Protein AF-A0A2Y9MZQ8-F1 (afdb_monomer_lite)

Sequence (177 aa):
MAPTKDEFDCKAWAYFSDVDLEKDVHSGLIGPLLICRTNTLSAAHGRQVTVQEFALFFTIFDETKSWYFTENMERNCRAPCNIQMEDPTFREKYRFHAINGYVMDTLPGLAMAQDQKIRWYLLSMGSNENIHSIHFSGHVFTVRKKEEYKMAVHNLYPGTSHFVLFLQLTVLAENLL

Radius of gyration: 18.8 Å; chains: 1; bounding box: 44×34×58 Å

Foldseek 3Di:
DADDPQADQKWKDKDADPPDVQARVLQPRMDIDIHGDPPQADPVPRHRPQEAEEEKEWEKRFLVSYPCNVVVCVVPDDPPDPDDPPDPVVRVVRIAGDISPDGDPPDDDPDDDAQGKYKYFYHYADDQVRWDKDFKPPWWWWWTDNHIDIDRIDIDGHPDRGTITITHHNDDDPIDD

pLDDT: mean 81.64, std 9.3, range [54.5, 92.62]

Secondary structure (DSSP, 8-state):
----SSS-SEEEEEEE-SS-HHHHHHTT-EEEEEEE-TT-S-TTTSS-TTEEEEEEEEEEEEGGGSTTHHHHHHHH-PSS----TT-HHHHHHTEEEEETTB-TT--------TT-EEEEEEEE-SSTT--EEEE-TT--EEEESSSEEEESEEEEPTT---EEEEEE--S-S----

InterPro domains:
  IPR008972 Cupredoxin [G3DSA:2.60.40.420] (1-169)
  IPR008972 Cupredoxin [SSF49503] (2-46)
  IPR008972 Cupredoxin [SSF49503] (52-166)
  IPR050633 Neuropilin/Multicopper Oxidase/Coagulation Factor [PTHR46806] (7-84)

Structure (mmCIF, N/CA/C/O backbone):
data_AF-A0A2Y9MZQ8-F1
#
_entry.id   AF-A0A2Y9MZQ8-F1
#
loop_
_atom_site.group_PDB
_atom_site.id
_atom_site.type_symbol
_atom_site.label_atom_id
_atom_site.label_alt_id
_atom_site.label_comp_id
_atom_site.label_asym_id
_atom_site.label_entity_id
_atom_site.label_seq_id
_atom_site.pdbx_PDB_ins_code
_atom_site.Cartn_x
_atom_site.Cartn_y
_atom_site.Cartn_z
_atom_site.occupancy
_atom_site.B_iso_or_equiv
_atom_site.auth_seq_id
_atom_site.auth_comp_id
_atom_site.auth_asym_id
_atom_site.auth_atom_id
_atom_site.pdbx_PDB_model_num
ATOM 1 N N . MET A 1 1 ? 4.174 -10.051 18.626 1.00 69.50 1 MET A N 1
ATOM 2 C CA . MET A 1 1 ? 3.605 -10.074 17.257 1.00 69.50 1 MET A CA 1
ATOM 3 C C . MET A 1 1 ? 2.073 -10.109 17.237 1.00 69.50 1 MET A C 1
ATOM 5 O O . MET A 1 1 ? 1.502 -9.789 16.205 1.00 69.50 1 MET A O 1
ATOM 9 N N . ALA A 1 2 ? 1.400 -10.432 18.349 1.00 77.75 2 ALA A N 1
ATOM 10 C CA . ALA A 1 2 ? -0.057 -10.333 18.474 1.00 77.75 2 ALA A CA 1
ATOM 11 C C . ALA A 1 2 ? -0.511 -8.929 18.935 1.00 77.75 2 ALA A C 1
ATOM 13 O O . ALA A 1 2 ? 0.295 -8.227 19.560 1.00 77.75 2 ALA A O 1
ATOM 14 N N . PRO A 1 3 ? -1.767 -8.531 18.653 1.00 83.44 3 PRO A N 1
ATOM 15 C CA . PRO A 1 3 ? -2.335 -7.278 19.144 1.00 83.44 3 PRO A CA 1
ATOM 16 C C . PRO A 1 3 ? -2.422 -7.243 20.676 1.00 83.44 3 PRO A C 1
ATOM 18 O O . PRO A 1 3 ? -2.782 -8.239 21.316 1.00 83.44 3 PRO A O 1
ATOM 21 N N . THR A 1 4 ? -2.108 -6.093 21.275 1.00 84.88 4 THR A N 1
ATOM 22 C CA . THR A 1 4 ? -2.253 -5.873 22.727 1.00 84.88 4 THR A CA 1
ATOM 23 C C . THR A 1 4 ? -3.718 -5.615 23.117 1.00 84.88 4 THR A C 1
ATOM 25 O O . THR A 1 4 ? -4.618 -5.658 22.278 1.00 84.88 4 THR A O 1
ATOM 28 N N . LYS A 1 5 ? -4.005 -5.402 24.412 1.00 82.00 5 LYS A N 1
ATOM 29 C CA . LYS A 1 5 ? -5.363 -5.052 24.881 1.00 82.00 5 LYS A CA 1
ATOM 30 C C . LYS A 1 5 ? -5.794 -3.645 24.457 1.00 82.00 5 LYS A C 1
ATOM 32 O O . LYS A 1 5 ? -6.987 -3.412 24.293 1.00 82.00 5 LYS A O 1
ATOM 37 N N . ASP A 1 6 ? -4.828 -2.750 24.275 1.00 82.06 6 ASP A N 1
ATOM 38 C CA . ASP A 1 6 ? -5.071 -1.350 23.921 1.00 82.06 6 ASP A CA 1
ATOM 39 C C . ASP A 1 6 ? -5.186 -1.152 22.404 1.00 82.06 6 ASP A C 1
ATOM 41 O O . ASP A 1 6 ? -5.779 -0.176 21.957 1.00 82.06 6 ASP A O 1
ATOM 45 N N . GLU A 1 7 ? -4.659 -2.090 21.612 1.00 81.62 7 GLU A N 1
ATOM 46 C CA . GLU A 1 7 ? -4.775 -2.123 20.153 1.00 81.62 7 GLU A CA 1
ATOM 47 C C . GLU A 1 7 ? -6.118 -2.734 19.691 1.00 81.62 7 GLU A C 1
ATOM 49 O O . GLU A 1 7 ? -6.876 -3.335 20.460 1.00 81.62 7 GLU A O 1
ATOM 54 N N . PHE A 1 8 ? -6.422 -2.585 18.398 1.00 83.62 8 PHE A N 1
ATOM 55 C CA . PHE A 1 8 ? -7.574 -3.234 17.764 1.00 83.62 8 PHE A CA 1
ATOM 56 C C . PHE A 1 8 ? -7.468 -4.770 17.766 1.00 83.62 8 PHE A C 1
ATOM 58 O O . PHE A 1 8 ? -6.410 -5.348 18.002 1.00 83.62 8 PHE A O 1
ATOM 65 N N . ASP A 1 9 ? -8.580 -5.442 17.452 1.00 84.56 9 ASP A N 1
ATOM 66 C CA . ASP A 1 9 ? -8.691 -6.911 17.454 1.00 84.56 9 ASP A CA 1
ATOM 67 C C . ASP A 1 9 ? -7.691 -7.623 16.537 1.00 84.56 9 ASP A C 1
ATOM 69 O O . ASP A 1 9 ? -7.337 -8.776 16.788 1.00 84.56 9 ASP A O 1
ATOM 73 N N . CYS A 1 10 ? -7.256 -6.942 15.477 1.00 84.62 10 CYS A N 1
ATOM 74 C CA . CYS A 1 10 ? -6.379 -7.462 14.444 1.00 84.62 10 CYS A CA 1
ATOM 75 C C . CYS A 1 10 ? -5.300 -6.440 14.098 1.00 84.62 10 CYS A C 1
ATOM 77 O O . CYS A 1 10 ? -5.589 -5.249 13.974 1.00 84.62 10 CYS A O 1
ATOM 79 N N . LYS A 1 11 ? -4.077 -6.925 13.889 1.00 85.06 11 LYS A N 1
ATOM 80 C CA . LYS A 1 11 ? -2.910 -6.141 13.489 1.00 85.06 11 LYS A CA 1
ATOM 81 C C . LYS A 1 11 ? -2.427 -6.596 12.117 1.00 85.06 11 LYS A C 1
ATOM 83 O O . LYS A 1 11 ? -2.347 -7.798 11.869 1.00 85.06 11 LYS A O 1
ATOM 88 N N . ALA A 1 12 ? -2.106 -5.640 11.252 1.00 86.94 12 ALA A N 1
ATOM 89 C CA . ALA A 1 12 ? -1.484 -5.924 9.969 1.00 86.94 12 ALA A CA 1
ATOM 90 C C . ALA A 1 12 ? 0.039 -5.998 10.093 1.00 86.94 12 ALA A C 1
ATOM 92 O O . ALA A 1 12 ? 0.665 -5.290 10.883 1.00 86.94 12 ALA A O 1
ATOM 93 N N . TRP A 1 13 ? 0.597 -6.880 9.282 1.00 87.31 13 TRP A N 1
ATOM 94 C CA . TRP A 1 13 ? 2.007 -7.051 8.995 1.00 87.31 13 TRP A CA 1
ATOM 95 C C . TRP A 1 13 ? 2.163 -7.117 7.477 1.00 87.31 13 TRP A C 1
ATOM 97 O O . TRP A 1 13 ? 1.228 -7.494 6.775 1.00 87.31 13 TRP A O 1
ATOM 107 N N . ALA A 1 14 ? 3.330 -6.750 6.964 1.00 88.44 14 ALA A N 1
ATOM 108 C CA . ALA A 1 14 ? 3.682 -6.993 5.571 1.00 88.44 14 ALA A CA 1
ATOM 109 C C . ALA A 1 14 ? 4.604 -8.210 5.519 1.00 88.44 14 ALA A C 1
ATOM 111 O O . ALA A 1 14 ? 5.518 -8.314 6.340 1.00 88.44 14 ALA A O 1
ATOM 112 N N . TYR A 1 15 ? 4.367 -9.106 4.569 1.00 89.94 15 TYR A N 1
ATOM 113 C CA . TYR A 1 15 ? 5.348 -10.107 4.175 1.00 89.94 15 TYR A CA 1
ATOM 114 C C . TYR A 1 15 ? 5.873 -9.754 2.785 1.00 89.94 15 TYR A C 1
ATOM 116 O O . TYR A 1 15 ? 5.129 -9.286 1.922 1.00 89.94 15 TYR A O 1
ATOM 124 N N . PHE A 1 16 ? 7.165 -9.962 2.593 1.00 90.31 16 PHE A N 1
ATOM 125 C CA . PHE A 1 16 ? 7.889 -9.723 1.353 1.00 90.31 16 PHE A CA 1
ATOM 126 C C . PHE A 1 16 ? 9.078 -10.685 1.308 1.00 90.31 16 PHE A C 1
ATOM 128 O O . PHE A 1 16 ? 9.403 -11.328 2.311 1.00 90.31 16 PHE A O 1
ATOM 135 N N . SER A 1 17 ? 9.698 -10.812 0.141 1.00 90.38 17 SER A N 1
ATOM 136 C CA . SER A 1 17 ? 10.908 -11.618 -0.018 1.00 90.38 17 SER A CA 1
ATOM 137 C C . SER A 1 17 ? 12.140 -10.878 0.502 1.00 90.38 17 SER A C 1
ATOM 139 O O . SER A 1 17 ? 12.302 -9.685 0.263 1.00 90.38 17 SER A O 1
ATOM 141 N N . ASP A 1 18 ? 13.003 -11.608 1.208 1.00 89.50 18 ASP A N 1
ATOM 142 C CA . ASP A 1 18 ? 14.272 -11.109 1.759 1.00 89.50 18 ASP A CA 1
ATOM 143 C C . ASP A 1 18 ? 15.479 -11.451 0.861 1.00 89.50 18 ASP A C 1
ATOM 145 O O . ASP A 1 18 ? 16.624 -11.242 1.244 1.00 89.50 18 ASP A O 1
ATOM 149 N N . VAL A 1 19 ? 15.248 -12.021 -0.330 1.00 92.62 19 VAL A N 1
ATOM 150 C CA . VAL A 1 19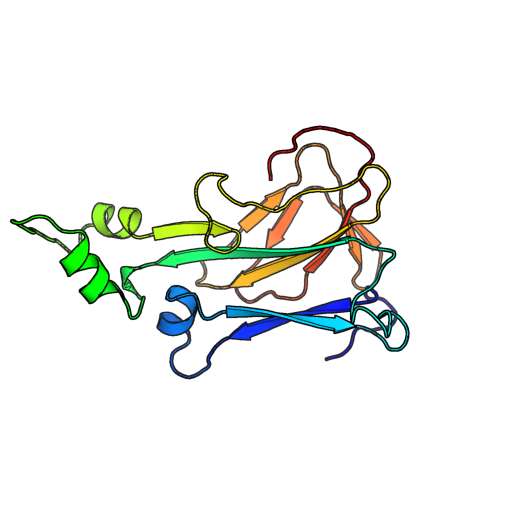 ? 16.333 -12.371 -1.264 1.00 92.62 19 VAL A CA 1
ATOM 151 C C . VAL A 1 19 ? 16.916 -11.110 -1.901 1.00 92.62 19 VAL A C 1
ATOM 153 O O . VAL A 1 19 ? 18.120 -10.877 -1.806 1.00 92.62 19 VAL A O 1
ATOM 156 N N . ASP A 1 20 ? 16.066 -10.289 -2.523 1.00 89.94 20 ASP A N 1
ATOM 157 C CA . ASP A 1 20 ? 16.423 -8.957 -3.009 1.00 89.94 20 ASP A CA 1
ATOM 158 C C . ASP A 1 20 ? 15.278 -7.988 -2.686 1.00 89.94 20 ASP A C 1
ATOM 160 O O . ASP A 1 20 ? 14.297 -7.875 -3.419 1.00 89.94 20 ASP A O 1
ATOM 164 N N . LEU A 1 21 ? 15.400 -7.297 -1.551 1.00 86.00 21 LEU A N 1
ATOM 165 C CA . LEU A 1 21 ? 14.382 -6.381 -1.027 1.00 86.00 21 LEU A CA 1
ATOM 166 C C . LEU A 1 21 ? 13.955 -5.303 -2.028 1.00 86.00 21 LEU A C 1
ATOM 168 O O . LEU A 1 21 ? 12.788 -4.917 -2.050 1.00 86.00 21 LEU A O 1
ATOM 172 N N . GLU A 1 22 ? 14.889 -4.777 -2.819 1.00 86.69 22 GLU A N 1
ATOM 173 C CA . GLU A 1 22 ? 14.587 -3.692 -3.749 1.00 86.69 22 GLU A CA 1
ATOM 174 C C . GLU A 1 22 ? 13.867 -4.252 -4.975 1.00 86.69 22 GLU A C 1
ATOM 176 O O . GLU A 1 22 ? 12.761 -3.809 -5.306 1.00 86.69 22 GLU A O 1
ATOM 181 N N . LYS A 1 23 ? 14.439 -5.285 -5.603 1.00 90.88 23 LYS A N 1
ATOM 182 C CA . LYS A 1 23 ? 13.869 -5.844 -6.831 1.00 90.88 23 LYS A CA 1
ATOM 183 C C . LYS A 1 23 ? 12.565 -6.583 -6.600 1.00 90.88 23 LYS A C 1
ATOM 185 O O . LYS A 1 23 ? 11.633 -6.425 -7.390 1.00 90.88 23 LYS A O 1
ATOM 190 N N . ASP A 1 24 ? 12.468 -7.371 -5.534 1.00 92.00 24 ASP A N 1
ATOM 191 C CA . ASP A 1 24 ? 11.298 -8.211 -5.273 1.00 92.00 24 ASP A CA 1
ATOM 192 C C . ASP A 1 24 ? 10.069 -7.354 -4.950 1.00 92.00 24 ASP A C 1
ATOM 194 O O . ASP A 1 24 ? 8.978 -7.606 -5.466 1.00 92.00 24 ASP A O 1
ATOM 198 N N . VAL A 1 25 ? 10.247 -6.285 -4.166 1.00 89.25 25 VAL A N 1
ATOM 199 C CA . VAL A 1 25 ? 9.158 -5.361 -3.819 1.00 89.25 25 VAL A CA 1
ATOM 200 C C . VAL A 1 25 ? 8.710 -4.564 -5.037 1.00 89.25 25 VAL A C 1
ATOM 202 O O . VAL A 1 25 ? 7.508 -4.483 -5.290 1.00 89.25 25 VAL A O 1
ATOM 205 N N . HIS A 1 26 ? 9.646 -4.022 -5.825 1.00 90.75 26 HIS A N 1
ATOM 206 C CA . HIS A 1 26 ? 9.301 -3.297 -7.052 1.00 90.75 26 HIS A CA 1
ATOM 207 C C . HIS A 1 26 ? 8.703 -4.205 -8.135 1.00 90.75 26 HIS A C 1
ATOM 209 O O . HIS A 1 26 ? 7.923 -3.733 -8.955 1.00 90.75 26 HIS A O 1
ATOM 215 N N . SER A 1 27 ? 8.980 -5.509 -8.086 1.00 90.88 27 SER A N 1
ATOM 216 C CA . SER A 1 27 ? 8.331 -6.516 -8.937 1.00 90.88 27 SER A CA 1
ATOM 217 C C . SER A 1 27 ? 6.951 -6.955 -8.425 1.00 90.88 27 SER A C 1
ATOM 219 O O . SER A 1 27 ? 6.293 -7.768 -9.072 1.00 90.88 27 SER A O 1
ATOM 221 N N . GLY A 1 28 ? 6.506 -6.444 -7.271 1.00 89.75 28 GLY A N 1
ATOM 222 C CA . GLY A 1 28 ? 5.181 -6.709 -6.707 1.00 89.75 28 GLY A CA 1
ATOM 223 C C . GLY A 1 28 ? 5.102 -7.898 -5.745 1.00 89.75 28 GLY A C 1
ATOM 224 O O . GLY A 1 28 ? 3.997 -8.316 -5.398 1.00 89.75 28 GLY A O 1
ATOM 225 N N . LEU A 1 29 ? 6.230 -8.446 -5.278 1.00 90.88 29 LEU A N 1
ATOM 226 C CA . LEU A 1 29 ? 6.251 -9.561 -4.325 1.00 90.88 29 LEU A CA 1
ATOM 227 C C . LEU A 1 29 ? 6.083 -9.066 -2.880 1.00 90.88 29 LEU A C 1
ATOM 229 O O . LEU A 1 29 ? 7.003 -9.090 -2.060 1.00 90.88 29 LEU A O 1
ATOM 233 N N . ILE A 1 30 ? 4.874 -8.609 -2.572 1.00 89.94 30 ILE A N 1
ATOM 234 C CA . ILE A 1 30 ? 4.482 -8.139 -1.246 1.00 89.94 30 ILE A CA 1
ATOM 235 C C . ILE A 1 30 ? 3.027 -8.508 -0.966 1.00 89.94 30 ILE A C 1
ATOM 237 O O . ILE A 1 30 ? 2.177 -8.471 -1.855 1.00 89.94 30 ILE A O 1
ATOM 241 N N . GLY A 1 31 ? 2.712 -8.822 0.288 1.00 90.25 31 GLY A N 1
ATOM 242 C CA . GLY A 1 31 ? 1.326 -8.975 0.700 1.00 90.25 31 GLY A CA 1
ATOM 243 C C . GLY A 1 31 ? 1.064 -8.632 2.166 1.00 90.25 31 GLY A C 1
ATOM 244 O O . GLY A 1 31 ? 1.979 -8.608 2.994 1.00 90.25 31 GLY A O 1
ATOM 245 N N . PRO A 1 32 ? -0.205 -8.359 2.510 1.00 90.19 32 PRO A N 1
ATOM 246 C CA . PRO A 1 32 ? -0.621 -8.155 3.886 1.00 90.19 32 PRO A CA 1
ATOM 247 C C . PRO A 1 32 ? -0.801 -9.499 4.606 1.00 90.19 32 PRO A C 1
ATOM 249 O O . PRO A 1 32 ? -1.425 -10.430 4.098 1.00 90.19 32 PRO A O 1
ATOM 252 N N . LEU A 1 33 ? -0.307 -9.570 5.836 1.00 88.50 33 LEU A N 1
ATOM 253 C CA . LEU A 1 33 ? -0.538 -10.642 6.795 1.00 88.50 33 LEU A CA 1
ATOM 254 C C . LEU A 1 33 ? -1.301 -10.070 7.992 1.00 88.50 33 LEU A C 1
ATOM 256 O O . LEU A 1 33 ? -0.818 -9.171 8.676 1.00 88.50 33 LEU A O 1
ATOM 260 N N . LEU A 1 34 ? -2.490 -10.598 8.266 1.00 87.50 34 LEU A N 1
ATOM 261 C CA . LEU A 1 34 ? -3.320 -10.149 9.383 1.00 87.50 34 LEU A CA 1
ATOM 262 C C . LEU A 1 34 ? -3.204 -11.125 10.554 1.00 87.50 34 LEU A C 1
ATOM 264 O O . LEU A 1 34 ? -3.419 -12.325 10.397 1.00 87.50 34 LEU A O 1
ATOM 268 N N . ILE A 1 35 ? -2.887 -10.602 11.738 1.00 87.12 35 ILE A N 1
ATOM 269 C CA . ILE A 1 35 ? -2.814 -11.370 12.983 1.00 87.12 35 ILE A CA 1
ATOM 270 C C . ILE A 1 35 ? -3.882 -10.846 13.938 1.00 87.12 35 ILE A C 1
ATOM 272 O O . ILE A 1 35 ? -3.819 -9.703 14.392 1.00 87.12 35 ILE A O 1
ATOM 276 N N . CYS A 1 36 ? -4.850 -11.696 14.261 1.00 86.19 36 CYS A N 1
ATOM 277 C CA . CYS A 1 36 ? -5.985 -11.362 15.113 1.00 86.19 36 CYS A CA 1
ATOM 278 C C . CYS A 1 36 ? -5.917 -12.053 16.476 1.00 86.19 36 CYS A C 1
ATOM 280 O O . CYS A 1 36 ? -5.262 -13.084 16.644 1.00 86.19 36 CYS A O 1
ATOM 282 N N . ARG A 1 37 ? -6.610 -11.478 17.464 1.00 85.31 37 ARG A N 1
ATOM 283 C CA . ARG A 1 37 ? -6.795 -12.092 18.782 1.00 85.31 37 ARG A CA 1
ATOM 284 C C . ARG A 1 37 ? -7.602 -13.393 18.663 1.00 85.31 37 ARG A C 1
ATOM 286 O O . ARG A 1 37 ? -8.404 -13.576 17.753 1.00 85.31 37 ARG A O 1
ATOM 293 N N . THR A 1 38 ? -7.407 -14.303 19.610 1.00 83.88 38 THR A N 1
ATOM 294 C CA . THR A 1 38 ? -8.220 -15.519 19.703 1.00 83.88 38 THR A CA 1
ATOM 295 C C . THR A 1 38 ? -9.711 -15.179 19.832 1.00 83.88 38 THR A C 1
ATOM 297 O O . THR A 1 38 ? -10.080 -14.172 20.436 1.00 83.88 38 THR A O 1
ATOM 300 N N . ASN A 1 39 ? -10.568 -16.028 19.257 1.00 81.88 39 ASN A N 1
ATOM 301 C CA . ASN A 1 39 ? -12.035 -15.915 19.264 1.00 81.88 39 ASN A CA 1
ATOM 302 C C . ASN A 1 39 ? -12.648 -14.702 18.529 1.00 81.88 39 ASN A C 1
ATOM 304 O O . ASN A 1 39 ? -13.851 -14.487 18.647 1.00 81.88 39 ASN A O 1
ATOM 308 N N . THR A 1 40 ? -11.881 -13.919 17.759 1.00 78.94 40 THR A N 1
ATOM 309 C CA . THR A 1 40 ? -12.444 -12.828 16.928 1.00 78.94 40 THR A CA 1
ATOM 310 C C . THR A 1 40 ? -12.781 -13.268 15.503 1.00 78.94 40 THR A C 1
ATOM 312 O O . THR A 1 40 ? -13.633 -12.668 14.846 1.00 78.94 40 THR A O 1
ATOM 315 N N . LEU A 1 41 ? -12.126 -14.326 15.025 1.00 80.88 41 LEU A N 1
ATOM 316 C CA . LEU A 1 41 ? -12.321 -14.889 13.695 1.00 80.88 41 LEU A CA 1
ATOM 317 C C . LEU A 1 41 ? -13.460 -15.910 13.711 1.00 80.88 41 LEU A C 1
ATOM 319 O O . LEU A 1 41 ? -13.523 -16.775 14.586 1.00 80.88 41 LEU A O 1
ATOM 323 N N . SER A 1 42 ? -14.342 -15.844 12.714 1.00 78.25 42 SER A N 1
ATOM 324 C CA . SER A 1 42 ? -15.347 -16.884 12.504 1.00 78.25 42 SER A CA 1
ATOM 325 C C . SER A 1 42 ? -14.671 -18.161 12.012 1.00 78.25 42 SER A C 1
ATOM 327 O O . SER A 1 42 ? -14.000 -18.144 10.980 1.00 78.25 42 SER A O 1
ATOM 329 N N . ALA A 1 43 ? -14.884 -19.278 12.711 1.00 69.25 43 ALA A N 1
ATOM 330 C CA . ALA A 1 43 ? -14.299 -20.576 12.364 1.00 69.25 43 ALA A CA 1
ATOM 331 C C . ALA A 1 43 ? -14.676 -21.059 10.949 1.00 69.25 43 ALA A C 1
ATOM 333 O O . ALA A 1 43 ? -13.922 -21.808 10.340 1.00 69.25 43 ALA A O 1
ATOM 334 N N . ALA A 1 44 ? -15.815 -20.608 10.411 1.00 71.12 44 ALA A N 1
ATOM 335 C CA . ALA A 1 44 ? -16.289 -20.997 9.083 1.00 71.12 44 ALA A CA 1
ATOM 336 C C . ALA A 1 44 ? -15.654 -20.191 7.934 1.00 71.12 44 ALA A C 1
ATOM 338 O O . ALA A 1 44 ? -15.546 -20.701 6.826 1.00 71.12 44 ALA A O 1
ATOM 339 N N . HIS A 1 45 ? -15.254 -18.938 8.181 1.00 68.62 45 HIS A N 1
ATOM 340 C CA . HIS A 1 45 ? -14.805 -18.011 7.128 1.00 68.62 45 HIS A CA 1
ATOM 341 C C . HIS A 1 45 ? -13.364 -17.515 7.318 1.00 68.62 45 HIS A C 1
ATOM 343 O O . HIS A 1 45 ? -12.834 -16.830 6.447 1.00 68.62 45 HIS A O 1
ATOM 349 N N . GLY A 1 46 ? -12.734 -17.803 8.463 1.00 69.31 46 GLY A N 1
ATOM 350 C CA . GLY A 1 46 ? -11.384 -17.331 8.783 1.00 69.31 46 GLY A CA 1
ATOM 351 C C . GLY A 1 46 ? -11.263 -15.805 8.896 1.00 69.31 46 GLY A C 1
ATOM 352 O O . GLY A 1 46 ? -10.153 -15.287 8.843 1.00 69.31 46 GLY A O 1
ATOM 353 N N . ARG A 1 47 ? -12.387 -15.081 9.023 1.00 70.62 47 ARG A N 1
ATOM 354 C CA . ARG A 1 47 ? -12.475 -13.608 9.093 1.00 70.62 47 ARG A CA 1
ATOM 355 C C . ARG A 1 47 ? -13.551 -13.150 10.075 1.00 70.62 47 ARG A C 1
ATOM 357 O O . ARG A 1 47 ? -14.412 -13.940 10.481 1.00 70.62 47 ARG A O 1
ATOM 364 N N . GLN A 1 48 ? -13.506 -11.878 10.463 1.00 71.44 48 GLN A N 1
ATOM 365 C CA . GLN A 1 48 ? -14.501 -11.267 11.344 1.00 71.44 48 GLN A CA 1
ATOM 366 C C . GLN A 1 48 ? -15.746 -10.869 10.528 1.00 71.44 48 GLN A C 1
ATOM 368 O O . GLN A 1 48 ? -15.694 -9.956 9.721 1.00 71.44 48 GLN A O 1
ATOM 373 N N . VAL A 1 49 ? -16.886 -11.539 10.732 1.00 70.69 49 VAL A N 1
ATOM 374 C CA . VAL A 1 49 ? -18.110 -11.315 9.919 1.00 70.69 49 VAL A CA 1
ATOM 375 C C . VAL A 1 49 ? -18.764 -9.953 10.201 1.00 70.69 49 VAL A C 1
ATOM 377 O O . VAL A 1 49 ? -19.453 -9.393 9.358 1.00 70.69 49 VAL A O 1
ATOM 380 N N . THR A 1 50 ? -18.543 -9.395 11.390 1.00 75.00 50 THR A N 1
ATOM 381 C CA . THR A 1 50 ? -19.172 -8.143 11.844 1.00 75.00 50 THR A CA 1
ATOM 382 C C . THR A 1 50 ? -18.510 -6.881 11.277 1.00 75.00 50 THR A C 1
ATOM 384 O O . THR A 1 50 ? -19.070 -5.794 11.400 1.00 75.00 50 THR A O 1
ATOM 387 N N . VAL A 1 51 ? -17.306 -6.992 10.705 1.00 82.38 51 VAL A N 1
ATOM 388 C CA . VAL A 1 51 ? -16.495 -5.851 10.256 1.00 82.38 51 VAL A CA 1
ATOM 389 C C . VAL A 1 51 ? -15.989 -6.134 8.847 1.00 82.38 51 VAL A C 1
ATOM 391 O O . VAL A 1 51 ? -15.477 -7.217 8.588 1.00 82.38 51 VAL A O 1
ATOM 394 N N . GLN A 1 52 ? -16.126 -5.171 7.938 1.00 84.88 52 GLN A N 1
ATOM 395 C CA . GLN A 1 52 ? -15.544 -5.288 6.603 1.00 84.88 52 GLN A CA 1
ATOM 396 C C . GLN A 1 52 ? -14.086 -4.838 6.633 1.00 84.88 52 GLN A C 1
ATOM 398 O O . GLN A 1 52 ? -13.762 -3.800 7.205 1.00 84.88 52 GLN A O 1
ATOM 403 N N . GLU A 1 53 ? -13.204 -5.626 6.033 1.00 86.31 53 GLU A N 1
ATOM 404 C CA . GLU A 1 53 ? -11.758 -5.436 6.114 1.00 86.31 53 GLU A CA 1
ATOM 405 C C . GLU A 1 53 ? -11.184 -5.143 4.726 1.00 86.31 53 GLU A C 1
ATOM 407 O O . GLU A 1 53 ? -11.390 -5.922 3.794 1.00 86.31 53 GLU A O 1
ATOM 412 N N . PHE A 1 54 ? -10.436 -4.046 4.604 1.00 88.56 54 PHE A N 1
ATOM 413 C CA . PHE A 1 54 ? -9.726 -3.670 3.380 1.00 88.56 54 PHE A CA 1
ATOM 414 C C . PHE A 1 54 ? -8.246 -3.479 3.672 1.00 88.56 54 PHE A C 1
ATOM 416 O O . PHE A 1 54 ? -7.884 -2.805 4.634 1.00 88.56 54 PHE A O 1
ATOM 423 N N . ALA A 1 55 ? -7.390 -4.045 2.827 1.00 89.56 55 ALA A N 1
ATOM 424 C CA . ALA A 1 55 ? -5.958 -3.794 2.861 1.00 89.56 55 ALA A CA 1
ATOM 425 C C . ALA A 1 55 ? -5.577 -2.917 1.670 1.00 89.56 55 ALA A C 1
ATOM 427 O O . ALA A 1 55 ? -5.826 -3.279 0.519 1.00 89.56 55 ALA A O 1
ATOM 428 N N . LEU A 1 56 ? -4.992 -1.762 1.967 1.00 90.81 56 LEU A N 1
ATOM 429 C CA . LEU A 1 56 ? -4.463 -0.836 0.983 1.00 90.81 56 LEU A CA 1
ATOM 430 C C . LEU A 1 56 ? -2.959 -0.724 1.181 1.00 90.81 56 LEU A C 1
ATOM 432 O O . LEU A 1 56 ? -2.476 -0.367 2.259 1.00 90.81 56 LEU A O 1
ATOM 436 N N . PHE A 1 57 ? -2.232 -1.030 0.121 1.00 90.38 57 PHE A N 1
ATOM 437 C CA . PHE A 1 57 ? -0.796 -0.897 0.051 1.00 90.38 57 PHE A CA 1
ATOM 438 C C . PHE A 1 57 ? -0.441 0.286 -0.845 1.00 90.38 57 PHE A C 1
ATOM 440 O O . PHE A 1 57 ? -0.727 0.267 -2.041 1.00 90.38 57 PHE A O 1
ATOM 447 N N . PHE A 1 58 ? 0.165 1.306 -0.246 1.00 89.31 58 PHE A N 1
ATOM 448 C CA . PHE A 1 58 ? 0.608 2.522 -0.914 1.00 89.31 58 PHE A CA 1
ATOM 449 C C . PHE A 1 58 ? 2.094 2.404 -1.204 1.00 89.31 58 PHE A C 1
ATOM 451 O O . PHE A 1 58 ? 2.907 2.256 -0.286 1.00 89.31 58 PHE A O 1
ATOM 458 N N . THR A 1 59 ? 2.455 2.466 -2.479 1.00 90.00 59 THR A N 1
ATOM 459 C CA . THR A 1 59 ? 3.858 2.497 -2.870 1.00 90.00 59 THR A CA 1
ATOM 460 C C . THR A 1 59 ? 4.040 3.149 -4.232 1.00 90.00 59 THR A C 1
ATOM 462 O O . THR A 1 59 ? 3.108 3.288 -5.027 1.00 90.00 59 THR A O 1
ATOM 465 N N . ILE A 1 60 ? 5.280 3.532 -4.492 1.00 91.00 60 ILE A N 1
ATOM 466 C CA . ILE A 1 60 ? 5.760 3.963 -5.792 1.00 91.00 60 ILE A CA 1
ATOM 467 C C . ILE A 1 60 ? 6.544 2.788 -6.372 1.00 91.00 60 ILE A C 1
ATOM 469 O O . ILE A 1 60 ? 7.624 2.453 -5.876 1.00 91.00 60 ILE A O 1
ATOM 473 N N . PHE A 1 61 ? 5.995 2.150 -7.401 1.00 90.69 61 PHE A N 1
ATOM 474 C CA . PHE A 1 61 ? 6.693 1.103 -8.138 1.00 90.69 61 PHE A CA 1
ATOM 475 C C . PHE A 1 61 ? 7.637 1.742 -9.151 1.00 90.69 61 PHE A C 1
ATOM 477 O O . PHE A 1 61 ? 7.225 2.612 -9.910 1.00 90.69 61 PHE A O 1
ATOM 484 N N . ASP A 1 62 ? 8.900 1.328 -9.152 1.00 91.00 62 ASP A N 1
ATOM 485 C CA . ASP A 1 62 ? 9.895 1.750 -10.131 1.00 91.00 62 ASP A CA 1
ATOM 486 C C . ASP A 1 62 ? 10.255 0.538 -10.990 1.00 91.00 62 ASP A C 1
ATOM 488 O O . ASP A 1 62 ? 10.947 -0.377 -10.538 1.00 91.00 62 ASP A O 1
ATOM 492 N N . GLU A 1 63 ? 9.759 0.520 -12.226 1.00 89.44 63 GLU A N 1
ATOM 493 C CA . GLU A 1 63 ? 9.954 -0.607 -13.140 1.00 89.44 63 GLU A CA 1
ATOM 494 C C . GLU A 1 63 ? 11.431 -0.798 -13.495 1.00 89.44 63 GLU A C 1
ATOM 496 O O . GLU A 1 63 ? 11.845 -1.911 -13.787 1.00 89.44 63 GLU A O 1
ATOM 501 N N . THR A 1 64 ? 12.258 0.252 -13.418 1.00 88.38 64 THR A N 1
ATOM 502 C CA . THR A 1 64 ? 13.701 0.152 -13.715 1.00 88.38 64 THR A CA 1
ATOM 503 C C . THR A 1 64 ? 14.451 -0.716 -12.706 1.00 88.38 64 THR A C 1
ATOM 505 O O . THR A 1 64 ? 15.528 -1.236 -13.003 1.00 88.38 64 THR A O 1
ATOM 508 N N . LYS A 1 65 ? 13.863 -0.898 -11.520 1.00 89.38 65 LYS A N 1
ATOM 509 C CA . LYS A 1 65 ? 14.381 -1.728 -10.434 1.00 89.38 65 LYS A CA 1
ATOM 510 C C . LYS A 1 65 ? 13.704 -3.092 -10.366 1.00 89.38 65 LYS A C 1
ATOM 512 O O . LYS A 1 65 ? 14.066 -3.891 -9.512 1.00 89.38 65 LYS A O 1
ATOM 517 N N . SER A 1 66 ? 12.723 -3.371 -11.223 1.00 91.12 66 SER A N 1
ATOM 518 C CA . SER A 1 66 ? 12.037 -4.661 -11.237 1.00 91.12 66 SER A CA 1
ATOM 519 C C . SER A 1 66 ? 12.895 -5.742 -11.912 1.00 91.12 66 SER A C 1
ATOM 521 O O . SER A 1 66 ? 13.829 -5.461 -12.669 1.00 91.12 66 SER A O 1
ATOM 523 N N . TRP A 1 67 ? 12.553 -7.009 -11.680 1.00 91.38 67 TRP A N 1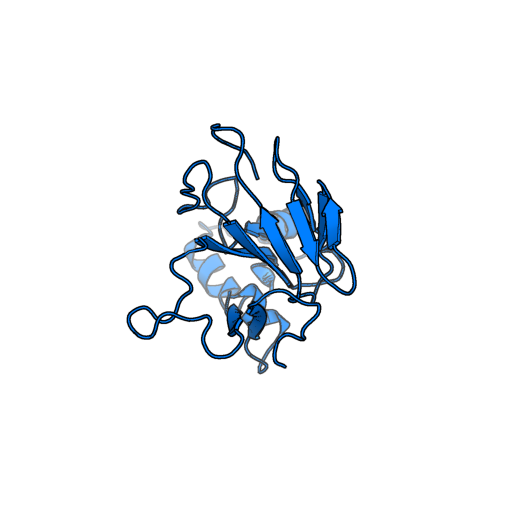
ATOM 524 C CA . TRP A 1 67 ? 13.122 -8.137 -12.425 1.00 91.38 67 TRP A CA 1
ATOM 525 C C . TRP A 1 67 ? 12.709 -8.142 -13.902 1.00 91.38 67 TRP A C 1
ATOM 527 O O . TRP A 1 67 ? 13.412 -8.708 -14.738 1.00 91.38 67 TRP A O 1
ATOM 537 N N . TYR A 1 68 ? 11.577 -7.514 -14.220 1.00 89.81 68 TYR A N 1
ATOM 538 C CA . TYR A 1 68 ? 10.928 -7.592 -15.527 1.00 89.81 68 TYR A CA 1
ATOM 539 C C . TYR A 1 68 ? 11.282 -6.431 -16.454 1.00 89.81 68 TYR A C 1
ATOM 541 O O . TYR A 1 68 ? 10.814 -6.408 -17.591 1.00 89.81 68 TYR A O 1
ATOM 549 N N . PHE A 1 69 ? 12.137 -5.500 -16.021 1.00 88.38 69 PHE A N 1
ATOM 550 C CA . PHE A 1 69 ? 12.486 -4.312 -16.795 1.00 88.38 69 PHE A CA 1
ATOM 551 C C . PHE A 1 69 ? 12.920 -4.632 -18.233 1.00 88.38 69 PHE A C 1
ATOM 553 O O . PHE A 1 69 ? 12.369 -4.083 -19.186 1.00 88.38 69 PHE A O 1
ATOM 560 N N . THR A 1 70 ? 13.880 -5.548 -18.407 1.00 86.25 70 THR A N 1
ATOM 561 C CA . THR A 1 70 ? 14.418 -5.905 -19.729 1.00 86.25 70 THR A CA 1
ATOM 562 C C . THR A 1 70 ? 13.351 -6.531 -20.625 1.00 86.25 70 THR A C 1
ATOM 564 O O . THR A 1 70 ? 13.216 -6.139 -21.781 1.00 86.25 70 THR A O 1
ATOM 567 N N . GLU A 1 71 ? 12.541 -7.444 -20.086 1.00 88.81 71 GLU A N 1
ATOM 568 C CA . GLU A 1 71 ? 11.468 -8.103 -20.836 1.00 88.81 71 GLU A CA 1
ATOM 569 C C . GLU A 1 71 ? 10.353 -7.118 -21.222 1.00 88.81 71 GLU A C 1
ATOM 571 O O . GLU A 1 71 ? 9.877 -7.103 -22.360 1.00 88.81 71 GLU A O 1
ATOM 576 N N . ASN A 1 72 ? 9.954 -6.248 -20.293 1.00 87.31 72 ASN A N 1
ATOM 577 C CA . ASN A 1 72 ? 8.942 -5.224 -20.531 1.00 87.31 72 ASN A CA 1
ATOM 578 C C . ASN A 1 72 ? 9.417 -4.189 -21.552 1.00 87.31 72 ASN A C 1
ATOM 580 O O . ASN A 1 72 ? 8.631 -3.731 -22.387 1.00 87.31 72 ASN A O 1
ATOM 584 N N . MET A 1 73 ? 10.709 -3.862 -21.536 1.00 84.12 73 MET A N 1
ATOM 585 C CA . MET A 1 73 ? 11.326 -2.979 -22.516 1.00 84.12 73 MET A CA 1
ATOM 586 C C . MET A 1 73 ? 11.295 -3.594 -23.920 1.00 84.12 73 MET A C 1
ATOM 588 O O . MET A 1 73 ? 10.864 -2.923 -24.858 1.00 84.12 73 MET A O 1
ATOM 592 N N . GLU A 1 74 ? 11.679 -4.865 -24.066 1.00 84.31 74 GLU A N 1
ATOM 593 C CA . GLU A 1 74 ? 11.619 -5.583 -25.349 1.00 84.31 74 GLU A CA 1
ATOM 594 C C . GLU A 1 74 ? 10.188 -5.692 -25.893 1.00 84.31 74 GLU A C 1
ATOM 596 O O . GLU A 1 74 ? 9.966 -5.552 -27.096 1.00 84.31 74 GLU A O 1
ATOM 601 N N . ARG A 1 75 ? 9.197 -5.892 -25.014 1.00 85.25 75 ARG A N 1
ATOM 602 C CA . ARG A 1 75 ? 7.783 -5.996 -25.408 1.00 85.25 75 ARG A CA 1
ATOM 603 C C . ARG A 1 75 ? 7.158 -4.655 -25.789 1.00 85.25 75 ARG A C 1
ATOM 605 O O . ARG A 1 75 ? 6.352 -4.600 -26.718 1.00 85.25 75 ARG A O 1
ATOM 612 N N . ASN A 1 76 ? 7.464 -3.591 -25.049 1.00 82.00 76 ASN A N 1
ATOM 613 C CA . ASN A 1 76 ? 6.766 -2.311 -25.181 1.00 82.00 76 ASN A CA 1
ATOM 614 C C . ASN A 1 76 ? 7.458 -1.345 -26.153 1.00 82.00 76 ASN A C 1
ATOM 616 O O . ASN A 1 76 ? 6.821 -0.450 -26.714 1.00 82.00 76 ASN A O 1
ATOM 620 N N . CYS A 1 77 ? 8.764 -1.501 -26.369 1.00 80.75 77 CYS A N 1
ATOM 621 C CA . CYS A 1 77 ? 9.506 -0.587 -27.216 1.00 80.75 77 CYS A CA 1
ATOM 622 C C . CYS A 1 77 ? 9.408 -0.981 -28.699 1.00 80.75 77 CYS A C 1
ATOM 624 O O . CYS A 1 77 ? 9.884 -2.028 -29.132 1.00 80.75 77 CYS A O 1
ATOM 626 N N . ARG A 1 78 ? 8.786 -0.114 -29.509 1.00 73.25 78 ARG A N 1
ATOM 627 C CA . ARG A 1 78 ? 8.752 -0.258 -30.972 1.00 73.25 78 ARG A CA 1
ATOM 628 C C . ARG A 1 78 ? 10.026 0.339 -31.564 1.00 73.25 78 ARG A C 1
ATOM 630 O O . ARG A 1 78 ? 10.349 1.488 -31.280 1.00 73.25 78 ARG A O 1
ATOM 637 N N . ALA A 1 79 ? 10.732 -0.428 -32.394 1.00 72.81 79 ALA A N 1
ATOM 638 C CA . ALA A 1 79 ? 11.983 0.015 -33.005 1.00 72.81 79 ALA A CA 1
ATOM 639 C C . ALA A 1 79 ? 11.804 1.317 -33.821 1.00 72.81 79 ALA A C 1
ATOM 641 O O . ALA A 1 79 ? 10.811 1.431 -34.547 1.00 72.81 79 ALA A O 1
ATOM 642 N N . PRO A 1 80 ? 12.763 2.267 -33.779 1.00 71.56 80 PRO A N 1
ATOM 643 C CA . PRO A 1 80 ? 14.039 2.240 -33.053 1.00 71.56 80 PRO A CA 1
ATOM 644 C C . PRO A 1 80 ? 13.935 2.713 -31.589 1.00 71.56 80 PRO A C 1
ATOM 646 O O . PRO A 1 80 ? 13.433 3.795 -31.295 1.00 71.56 80 PRO A O 1
ATOM 649 N N . CYS A 1 81 ? 14.490 1.920 -30.672 1.00 69.50 81 CYS A N 1
ATOM 650 C CA . CYS A 1 81 ? 14.533 2.209 -29.238 1.00 69.50 81 CYS A CA 1
ATOM 651 C C . CYS A 1 81 ? 15.772 3.036 -28.886 1.00 69.50 81 CYS A C 1
ATOM 653 O O . CYS A 1 81 ? 16.812 2.482 -28.545 1.00 69.50 81 CYS A O 1
ATOM 655 N N . ASN A 1 82 ? 15.679 4.362 -28.991 1.00 66.75 82 ASN A N 1
ATOM 656 C CA . ASN A 1 82 ? 16.733 5.250 -28.501 1.00 66.75 82 ASN A CA 1
ATOM 657 C C . ASN A 1 82 ? 16.455 5.574 -27.026 1.00 66.75 82 ASN A C 1
ATOM 659 O O . ASN A 1 82 ? 15.655 6.458 -26.725 1.00 66.75 82 ASN A O 1
ATOM 663 N N . ILE A 1 83 ? 17.038 4.793 -26.116 1.00 67.50 83 ILE A N 1
ATOM 664 C CA . ILE A 1 83 ? 16.766 4.886 -24.678 1.00 67.50 83 ILE A CA 1
ATOM 665 C C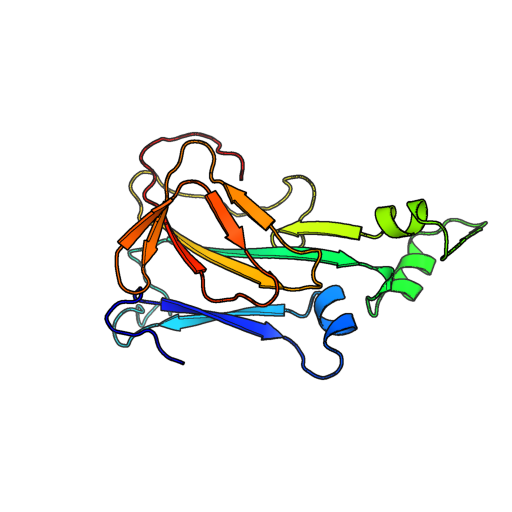 . ILE A 1 83 ? 17.957 5.543 -23.992 1.00 67.50 83 ILE A C 1
ATOM 667 O O . ILE A 1 83 ? 19.062 5.009 -24.008 1.00 67.50 83 ILE A O 1
ATOM 671 N N . GLN A 1 84 ? 17.707 6.688 -23.365 1.00 71.12 84 GLN A N 1
ATOM 672 C CA . GLN A 1 84 ? 18.637 7.311 -22.431 1.00 71.12 84 GLN A CA 1
ATOM 673 C C . GLN A 1 84 ? 18.169 6.969 -21.017 1.00 71.12 84 GLN A C 1
ATOM 675 O O . GLN A 1 84 ? 17.204 7.547 -20.523 1.00 71.12 84 GLN A O 1
ATOM 680 N N . MET A 1 85 ? 18.815 5.980 -20.391 1.00 67.69 85 MET A N 1
ATOM 681 C CA . MET A 1 85 ? 18.465 5.532 -19.035 1.00 67.69 85 MET A CA 1
ATOM 682 C C . MET A 1 85 ? 18.732 6.617 -17.985 1.00 67.69 85 MET A C 1
ATOM 684 O O . MET A 1 85 ? 18.084 6.627 -16.941 1.00 67.69 85 MET A O 1
ATOM 688 N N . GLU A 1 86 ? 19.654 7.543 -18.264 1.00 70.88 86 GLU A N 1
ATOM 689 C CA . GLU A 1 86 ? 19.929 8.677 -17.384 1.00 70.88 86 GLU A CA 1
ATOM 690 C C . GLU A 1 86 ? 18.925 9.834 -17.524 1.00 70.88 86 GLU A C 1
ATOM 692 O O . GLU A 1 86 ? 18.998 10.787 -16.746 1.00 70.88 86 GLU A O 1
ATOM 697 N N . ASP A 1 87 ? 17.989 9.784 -18.481 1.00 82.19 87 ASP A N 1
ATOM 698 C CA . ASP A 1 87 ? 17.020 10.864 -18.653 1.00 82.19 87 ASP A CA 1
ATOM 699 C C . ASP A 1 87 ? 15.978 10.840 -17.512 1.00 82.19 87 ASP A C 1
ATOM 701 O O . ASP A 1 87 ? 15.271 9.840 -17.323 1.00 82.19 87 ASP A O 1
ATOM 705 N N . PRO A 1 88 ? 15.827 11.933 -16.741 1.00 80.75 88 PRO A N 1
ATOM 706 C CA . PRO A 1 88 ? 14.851 11.998 -15.657 1.00 80.75 88 PRO A CA 1
ATOM 707 C C . PRO A 1 88 ? 13.405 11.818 -16.141 1.00 80.75 88 PRO A C 1
ATOM 709 O O . PRO A 1 88 ? 12.582 11.274 -15.404 1.00 80.75 88 PRO A O 1
ATOM 712 N N . THR A 1 89 ? 13.086 12.219 -17.376 1.00 82.38 89 THR A N 1
ATOM 713 C CA . THR A 1 89 ? 11.746 12.035 -17.958 1.00 82.38 89 THR A CA 1
ATOM 714 C C . THR A 1 89 ? 11.446 10.568 -18.246 1.00 82.38 89 THR A C 1
ATOM 716 O O . THR A 1 89 ? 10.306 10.127 -18.094 1.00 82.38 89 THR A O 1
ATOM 719 N N . PHE A 1 90 ? 12.472 9.794 -18.611 1.00 80.56 90 PHE A N 1
ATOM 720 C CA . PHE A 1 90 ? 12.350 8.354 -18.774 1.00 80.56 90 PHE A CA 1
ATOM 721 C C . PHE A 1 90 ? 12.093 7.700 -17.421 1.00 80.56 90 PHE A C 1
ATOM 723 O O . PHE A 1 90 ? 11.138 6.938 -17.299 1.00 80.56 90 PHE A O 1
ATOM 730 N N . ARG A 1 91 ? 12.877 8.047 -16.390 1.00 80.06 91 ARG A N 1
ATOM 731 C CA . ARG A 1 91 ? 12.691 7.476 -15.050 1.00 80.06 91 ARG A CA 1
ATOM 732 C C . ARG A 1 91 ? 11.279 7.729 -14.534 1.00 80.06 91 ARG A C 1
ATOM 734 O O . ARG A 1 91 ? 10.617 6.781 -14.143 1.00 80.06 91 ARG A O 1
ATOM 741 N N . GLU A 1 92 ? 10.785 8.961 -14.619 1.00 83.81 92 GLU A N 1
ATOM 742 C CA . GLU A 1 92 ? 9.437 9.303 -14.146 1.00 83.81 92 GLU A CA 1
ATOM 743 C C . GLU A 1 92 ? 8.332 8.527 -14.882 1.00 83.81 92 GLU A C 1
ATOM 745 O O . GLU A 1 92 ? 7.353 8.108 -14.275 1.00 83.81 92 GLU A O 1
ATOM 750 N N . LYS A 1 93 ? 8.512 8.248 -16.179 1.00 84.19 93 LYS A N 1
ATOM 751 C CA . LYS A 1 93 ? 7.545 7.477 -16.975 1.00 84.19 93 LYS A CA 1
ATOM 752 C C . LYS A 1 93 ? 7.391 6.022 -16.511 1.00 84.19 93 LYS A C 1
ATOM 754 O O . LYS A 1 93 ? 6.326 5.440 -16.701 1.00 84.19 93 LYS A O 1
ATOM 759 N N . TYR A 1 94 ? 8.447 5.443 -15.946 1.00 86.75 94 TYR A N 1
ATOM 760 C CA . TYR A 1 94 ? 8.466 4.075 -15.415 1.00 86.75 94 TYR A CA 1
ATOM 761 C C . TYR A 1 94 ? 8.256 4.023 -13.897 1.00 86.75 94 TYR A C 1
ATOM 763 O O . TYR A 1 94 ? 8.389 2.959 -13.287 1.00 86.75 94 TYR A O 1
ATOM 771 N N . ARG A 1 95 ? 7.903 5.164 -13.292 1.00 89.75 95 ARG A N 1
ATOM 772 C CA . ARG A 1 95 ? 7.479 5.255 -11.900 1.00 89.75 95 ARG A CA 1
ATOM 773 C C . ARG A 1 95 ? 5.966 5.309 -11.828 1.00 89.75 95 ARG A C 1
ATOM 775 O O . ARG A 1 95 ? 5.317 6.180 -12.398 1.00 89.75 95 ARG A O 1
ATOM 782 N N . PHE A 1 96 ? 5.404 4.376 -11.080 1.00 90.12 96 PHE A N 1
ATOM 783 C CA . PHE A 1 96 ? 3.971 4.222 -10.927 1.00 90.12 96 PHE A CA 1
ATOM 784 C C . PHE A 1 96 ? 3.582 4.485 -9.480 1.00 90.12 96 PHE A C 1
ATOM 786 O O . PHE A 1 96 ? 3.896 3.706 -8.582 1.00 90.12 96 PHE A O 1
ATOM 793 N N . HIS A 1 97 ? 2.868 5.585 -9.260 1.00 90.94 97 HIS A N 1
ATOM 794 C CA . HIS A 1 97 ? 2.202 5.854 -7.992 1.00 90.94 97 HIS A CA 1
ATOM 795 C C . HIS A 1 97 ? 0.936 5.005 -7.937 1.00 90.94 97 HIS A C 1
ATOM 797 O O . HIS A 1 97 ? -0.014 5.268 -8.679 1.00 90.94 97 HIS A O 1
ATOM 803 N N . ALA A 1 98 ? 0.945 3.966 -7.106 1.00 90.69 98 ALA A N 1
ATOM 804 C CA . ALA A 1 98 ? -0.102 2.960 -7.128 1.00 90.69 98 ALA A CA 1
ATOM 805 C C . ALA A 1 98 ? -0.620 2.611 -5.733 1.00 90.69 98 ALA A C 1
ATOM 807 O O . ALA A 1 98 ? 0.116 2.609 -4.741 1.00 90.69 98 ALA A O 1
ATOM 808 N N . ILE A 1 99 ? -1.895 2.230 -5.693 1.00 91.00 99 ILE A N 1
ATOM 809 C CA . ILE A 1 99 ? -2.531 1.606 -4.534 1.00 91.00 99 ILE A CA 1
ATOM 810 C C . ILE A 1 99 ? -2.849 0.164 -4.926 1.00 91.00 99 ILE A C 1
ATOM 812 O O . ILE A 1 99 ? -3.569 -0.070 -5.894 1.00 91.00 99 ILE A O 1
ATOM 816 N N . ASN A 1 100 ? -2.285 -0.818 -4.219 1.00 90.44 100 ASN A N 1
ATOM 817 C CA . ASN A 1 100 ? -2.391 -2.247 -4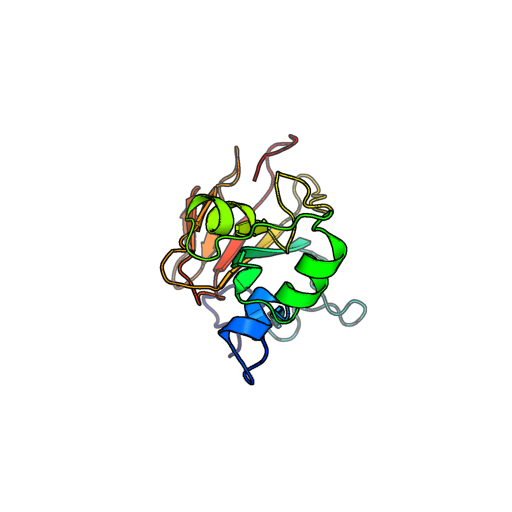.561 1.00 90.44 100 ASN A CA 1
ATOM 818 C C . ASN A 1 100 ? -1.979 -2.583 -6.016 1.00 90.44 100 ASN A C 1
ATOM 820 O O . ASN A 1 100 ? -2.490 -3.539 -6.595 1.00 90.44 100 ASN A O 1
ATOM 824 N N . GLY A 1 101 ? -1.086 -1.790 -6.621 1.00 89.50 101 GLY A N 1
ATOM 825 C CA . GLY A 1 101 ? -0.658 -1.956 -8.020 1.00 89.50 101 GLY A CA 1
ATOM 826 C C . GLY A 1 101 ? -1.572 -1.300 -9.065 1.00 89.50 101 GLY A C 1
ATOM 827 O O . GLY A 1 101 ? -1.266 -1.354 -10.251 1.00 89.50 101 GLY A O 1
ATOM 828 N N . TYR A 1 102 ? -2.654 -0.641 -8.645 1.00 91.38 102 TYR A N 1
ATOM 829 C CA . TYR A 1 102 ? -3.549 0.116 -9.522 1.00 91.38 102 TYR A CA 1
ATOM 830 C C . TYR A 1 102 ? -3.176 1.599 -9.531 1.00 91.38 102 TYR A C 1
ATOM 832 O O . TYR A 1 102 ? -2.916 2.191 -8.483 1.00 91.38 102 TYR A O 1
ATOM 840 N N . VAL A 1 103 ? -3.162 2.194 -10.723 1.00 90.69 103 VAL A N 1
ATOM 841 C CA . VAL A 1 103 ? -2.740 3.580 -10.989 1.00 90.69 103 VAL A CA 1
ATOM 842 C C . VAL A 1 103 ? -3.942 4.364 -11.535 1.00 90.69 103 VAL A C 1
ATOM 844 O O . VAL A 1 103 ? -4.784 3.774 -12.210 1.00 90.69 103 VAL A O 1
ATOM 847 N N . MET A 1 104 ? -4.034 5.672 -11.266 1.00 85.69 104 MET A N 1
ATOM 848 C CA . MET A 1 104 ? -5.091 6.567 -11.791 1.00 85.69 104 MET A CA 1
ATOM 849 C C . MET A 1 104 ? -6.527 6.098 -11.478 1.00 85.69 104 MET A C 1
ATOM 851 O O . MET A 1 104 ? -7.323 5.884 -12.388 1.00 85.69 104 MET A O 1
ATOM 855 N N . ASP A 1 105 ? -6.849 5.906 -10.197 1.00 83.56 105 ASP A N 1
ATOM 856 C CA . ASP A 1 105 ? -8.208 5.595 -9.707 1.00 83.56 105 ASP A CA 1
ATOM 857 C C . ASP A 1 105 ? -8.832 4.299 -10.254 1.00 83.56 105 ASP A C 1
ATOM 859 O O . ASP A 1 105 ? -10.043 4.096 -10.223 1.00 83.56 105 ASP A O 1
ATOM 863 N N . THR A 1 106 ? -8.003 3.369 -10.729 1.00 89.06 106 THR A N 1
ATOM 864 C CA . THR A 1 106 ? -8.467 2.095 -11.301 1.00 89.06 106 THR A CA 1
ATOM 865 C C . THR A 1 106 ? -8.705 0.994 -10.267 1.00 89.06 106 THR A C 1
ATOM 867 O O . THR A 1 106 ? -9.058 -0.118 -10.653 1.00 89.06 106 THR A O 1
ATOM 870 N N . LEU A 1 107 ? -8.511 1.269 -8.971 1.00 88.69 107 LEU A N 1
ATOM 871 C CA . LEU A 1 107 ? -8.568 0.270 -7.901 1.00 88.69 107 LEU A CA 1
ATOM 872 C C . LEU A 1 107 ? -9.988 -0.316 -7.748 1.00 88.69 107 LEU A C 1
ATOM 874 O O . LEU A 1 107 ? -10.897 0.386 -7.300 1.00 88.69 107 LEU A O 1
ATOM 878 N N . PRO A 1 108 ? -10.200 -1.611 -8.049 1.00 88.62 108 PRO A N 1
ATOM 879 C CA . PRO A 1 108 ? -11.510 -2.230 -7.915 1.00 88.62 108 PRO A CA 1
ATOM 880 C C . PRO A 1 108 ? -11.767 -2.726 -6.485 1.00 88.62 108 PRO A C 1
ATOM 882 O O . PRO A 1 108 ? -10.855 -2.928 -5.685 1.00 88.62 108 PRO A O 1
ATOM 885 N N . GLY A 1 109 ? -13.033 -3.025 -6.183 1.00 83.62 109 GLY A N 1
ATOM 886 C CA . GLY A 1 109 ? -13.400 -3.820 -5.004 1.00 83.62 109 GLY A CA 1
ATOM 887 C C . GLY A 1 109 ? -13.642 -3.036 -3.714 1.00 83.62 109 GLY A C 1
ATOM 888 O O . GLY A 1 109 ? -13.861 -3.648 -2.673 1.00 83.62 109 GLY A O 1
ATOM 889 N N . LEU A 1 110 ? -13.678 -1.705 -3.770 1.00 84.50 110 LEU A N 1
ATOM 890 C CA . LEU A 1 110 ? -14.007 -0.838 -2.634 1.00 84.50 110 LEU A CA 1
ATOM 891 C C . LEU A 1 110 ? -15.522 -0.661 -2.453 1.00 84.50 110 LEU A C 1
ATOM 893 O O . LEU A 1 110 ? -16.044 0.450 -2.411 1.00 84.50 110 LEU A O 1
ATOM 897 N N . ALA A 1 111 ? -16.242 -1.779 -2.364 1.00 83.69 111 ALA A N 1
ATOM 898 C CA . ALA A 1 111 ? -17.682 -1.788 -2.140 1.00 83.69 111 ALA A CA 1
ATOM 899 C C . ALA A 1 111 ? -17.979 -1.862 -0.640 1.00 83.69 111 ALA A C 1
ATOM 901 O O . ALA A 1 111 ? -17.651 -2.850 0.017 1.00 83.69 111 ALA A O 1
ATOM 902 N N . MET A 1 112 ? -18.612 -0.823 -0.107 1.00 83.38 112 MET A N 1
ATOM 903 C CA . MET A 1 112 ? -18.885 -0.670 1.318 1.00 83.38 112 MET A CA 1
ATOM 904 C C . MET A 1 112 ? -20.379 -0.460 1.561 1.00 83.38 112 MET A C 1
ATOM 906 O O . MET A 1 112 ? -21.042 0.217 0.778 1.00 83.38 112 MET A O 1
ATOM 910 N N . ALA A 1 113 ? -20.907 -1.013 2.654 1.00 80.50 113 ALA A N 1
ATOM 911 C CA . ALA A 1 113 ? -22.289 -0.777 3.063 1.00 80.50 113 ALA A CA 1
ATOM 912 C C . ALA A 1 113 ? -22.392 0.384 4.067 1.00 80.50 113 ALA A C 1
ATOM 914 O O . ALA A 1 113 ? -21.520 0.563 4.922 1.00 80.50 113 ALA A O 1
ATOM 915 N N . GLN A 1 114 ? -23.484 1.152 3.984 1.00 79.75 114 GLN A N 1
ATOM 916 C CA . GLN A 1 114 ? -23.809 2.175 4.983 1.00 79.75 114 GLN A CA 1
ATOM 917 C C . GLN A 1 114 ? -23.981 1.539 6.366 1.00 79.75 114 GLN A C 1
ATOM 919 O O . GLN A 1 114 ? -24.467 0.413 6.472 1.00 79.75 114 GLN A O 1
ATOM 924 N N . ASP A 1 115 ? -23.567 2.254 7.415 1.00 77.69 115 ASP A N 1
ATOM 925 C CA . ASP A 1 115 ? -23.641 1.818 8.817 1.00 77.69 115 ASP A CA 1
ATOM 926 C C . ASP A 1 115 ? -22.864 0.532 9.151 1.00 77.69 115 ASP A C 1
ATOM 928 O O . ASP A 1 115 ? -22.881 0.061 10.294 1.00 77.69 115 ASP A O 1
ATOM 932 N N . GLN A 1 116 ? -22.102 -0.011 8.198 1.00 79.12 116 GLN A N 1
ATOM 933 C CA . GLN A 1 116 ? -21.197 -1.115 8.459 1.00 79.12 116 GLN A CA 1
ATOM 934 C C . GLN A 1 116 ? -19.873 -0.599 9.024 1.00 79.12 116 GLN A C 1
ATOM 936 O O . GLN A 1 116 ? -19.312 0.417 8.607 1.00 79.12 116 GLN A O 1
ATOM 941 N N . LYS A 1 117 ? -19.355 -1.337 10.006 1.00 81.75 117 LYS A N 1
ATOM 942 C CA . LYS A 1 117 ? -18.034 -1.089 10.574 1.00 81.75 117 LYS A CA 1
ATOM 943 C C . LYS A 1 117 ? -16.973 -1.523 9.576 1.00 81.75 117 LYS A C 1
ATOM 945 O O . LYS A 1 117 ? -16.955 -2.690 9.181 1.00 81.75 117 LYS A O 1
ATOM 950 N N . ILE A 1 118 ? -16.079 -0.608 9.220 1.00 85.94 118 ILE A N 1
ATOM 951 C CA . ILE A 1 118 ? -15.000 -0.870 8.275 1.00 85.94 118 ILE A CA 1
ATOM 952 C C . ILE A 1 118 ? -13.664 -0.695 8.970 1.00 85.94 118 ILE A C 1
ATOM 954 O O . ILE A 1 118 ? -13.438 0.237 9.749 1.00 85.94 118 ILE A O 1
ATOM 958 N N . ARG A 1 119 ? -12.768 -1.622 8.668 1.00 86.69 119 ARG A N 1
ATOM 959 C CA . ARG A 1 119 ? -11.401 -1.626 9.142 1.00 86.69 119 ARG A CA 1
ATOM 960 C C . ARG A 1 119 ? -10.467 -1.559 7.945 1.00 86.69 119 ARG A C 1
ATOM 962 O O . ARG A 1 119 ? -10.452 -2.459 7.107 1.00 86.69 119 ARG A O 1
ATOM 969 N N . TRP A 1 120 ? -9.681 -0.495 7.896 1.00 88.56 120 TRP A N 1
ATOM 970 C CA . TRP A 1 120 ? -8.649 -0.311 6.887 1.00 88.56 120 TRP A CA 1
ATOM 971 C C . TRP A 1 120 ? -7.297 -0.700 7.456 1.00 88.56 120 TRP A C 1
ATOM 973 O O . TRP A 1 120 ? -6.918 -0.247 8.537 1.00 88.56 120 TRP A O 1
ATOM 983 N N . TYR A 1 121 ? -6.567 -1.504 6.704 1.00 88.88 121 TYR A N 1
ATOM 984 C CA . TYR A 1 121 ? -5.172 -1.818 6.936 1.00 88.88 121 TYR A CA 1
ATOM 985 C C . TYR A 1 121 ? -4.358 -1.049 5.918 1.00 88.88 121 TYR A C 1
ATOM 987 O O . TYR A 1 121 ? -4.427 -1.334 4.724 1.00 88.88 121 TYR A O 1
ATOM 995 N N . LEU A 1 122 ? -3.628 -0.053 6.399 1.00 88.69 122 LEU A N 1
ATOM 996 C CA . LEU A 1 122 ? -2.800 0.785 5.556 1.00 88.69 122 LEU A CA 1
ATOM 997 C C . LEU A 1 122 ? -1.347 0.346 5.694 1.00 88.69 122 LEU A C 1
ATOM 999 O O . LEU A 1 122 ? -0.792 0.337 6.798 1.00 88.69 122 LEU A O 1
ATOM 1003 N N . LEU A 1 123 ? -0.747 -0.025 4.571 1.00 88.06 123 LEU A N 1
ATOM 1004 C CA . LEU A 1 123 ? 0.645 -0.437 4.490 1.00 88.06 123 LEU A CA 1
ATOM 1005 C C . LEU A 1 123 ? 1.383 0.505 3.540 1.00 88.06 123 LEU A C 1
ATOM 1007 O O . LEU A 1 123 ? 0.859 0.847 2.482 1.00 88.06 123 LEU A O 1
ATOM 1011 N N . SER A 1 124 ? 2.599 0.904 3.907 1.00 87.62 124 SER A N 1
ATOM 1012 C CA . SER A 1 124 ? 3.509 1.619 3.010 1.00 87.62 124 SER A CA 1
ATOM 1013 C C . SER A 1 124 ? 4.898 1.002 3.065 1.00 87.62 124 SER A C 1
ATOM 1015 O O . SER A 1 124 ? 5.425 0.693 4.139 1.00 87.62 124 SER A O 1
ATOM 1017 N N . MET A 1 125 ? 5.496 0.824 1.892 1.00 85.50 125 MET A N 1
ATOM 1018 C CA . MET A 1 125 ? 6.851 0.312 1.736 1.00 85.50 125 MET A CA 1
ATOM 1019 C C . MET A 1 125 ? 7.524 0.979 0.542 1.00 85.50 125 MET A C 1
ATOM 1021 O O . MET A 1 125 ? 6.855 1.369 -0.416 1.00 85.50 125 MET A O 1
ATOM 1025 N N . GLY A 1 126 ? 8.843 1.123 0.613 1.00 79.88 126 GLY A N 1
ATOM 1026 C CA . GLY A 1 126 ? 9.658 1.752 -0.421 1.00 79.88 126 GLY A CA 1
ATOM 1027 C C . GLY A 1 126 ? 10.768 2.606 0.177 1.00 79.88 126 GLY A C 1
ATOM 1028 O O . GLY A 1 126 ? 11.129 2.438 1.343 1.00 79.88 126 GLY A O 1
ATOM 1029 N N . SER A 1 127 ? 11.311 3.514 -0.631 1.00 77.44 127 SER A N 1
ATOM 1030 C CA . SER A 1 127 ? 12.378 4.434 -0.236 1.00 77.44 127 SER A CA 1
ATOM 1031 C C . SER A 1 127 ? 11.835 5.643 0.543 1.00 77.44 127 SER A C 1
ATOM 1033 O O . SER A 1 127 ? 10.638 5.779 0.800 1.00 77.44 127 SER A O 1
ATOM 1035 N N . ASN A 1 128 ? 12.732 6.552 0.931 1.00 74.81 128 ASN A N 1
ATOM 1036 C CA . ASN A 1 128 ? 12.411 7.746 1.723 1.00 74.81 128 ASN A CA 1
ATOM 1037 C C . ASN A 1 128 ? 11.419 8.712 1.050 1.00 74.81 128 ASN A C 1
ATOM 1039 O O . ASN A 1 128 ? 10.887 9.595 1.717 1.00 74.81 128 ASN A O 1
ATOM 1043 N N . GLU A 1 129 ? 11.175 8.566 -0.250 1.00 78.44 129 GLU A N 1
ATOM 1044 C CA . GLU A 1 129 ? 10.205 9.371 -1.000 1.00 78.44 129 GLU A CA 1
ATOM 1045 C C . GLU A 1 129 ? 8.771 8.813 -0.942 1.00 78.44 129 GLU A C 1
ATOM 1047 O O . GLU A 1 129 ? 7.831 9.514 -1.306 1.00 78.44 129 GLU A O 1
ATOM 1052 N N . ASN A 1 130 ? 8.571 7.604 -0.405 1.00 78.12 130 ASN A N 1
ATOM 1053 C CA . ASN A 1 130 ? 7.264 6.944 -0.294 1.00 78.12 130 ASN A CA 1
ATOM 1054 C C . ASN A 1 130 ? 6.501 7.377 0.975 1.00 78.12 130 ASN A C 1
ATOM 1056 O O . ASN A 1 130 ? 5.953 6.551 1.715 1.00 78.12 130 ASN A O 1
ATOM 1060 N N . ILE A 1 131 ? 6.486 8.683 1.258 1.00 85.75 131 ILE A N 1
ATOM 1061 C CA . ILE A 1 131 ? 5.656 9.256 2.322 1.00 85.75 131 ILE A CA 1
ATOM 1062 C C . ILE A 1 131 ? 4.315 9.644 1.708 1.00 85.75 131 ILE A C 1
ATOM 1064 O O . ILE A 1 131 ? 4.236 10.560 0.892 1.00 85.75 131 ILE A O 1
ATOM 1068 N N . HIS A 1 132 ? 3.255 8.954 2.122 1.00 86.62 132 HIS A N 1
ATOM 1069 C CA . HIS A 1 132 ? 1.913 9.159 1.583 1.00 86.62 132 HIS A CA 1
ATOM 1070 C C . HIS A 1 132 ? 0.980 9.696 2.666 1.00 86.62 132 HIS A C 1
ATOM 1072 O O . HIS A 1 132 ? 0.778 9.060 3.701 1.00 86.62 132 HIS A O 1
ATOM 1078 N N . SER A 1 133 ? 0.403 10.872 2.423 1.00 87.88 133 SER A N 1
ATOM 1079 C CA . SER A 1 133 ? -0.657 11.448 3.252 1.00 87.88 133 SER A CA 1
ATOM 1080 C C . SER A 1 133 ? -2.008 10.975 2.735 1.00 87.88 133 SER A C 1
ATOM 1082 O O . SER A 1 133 ? -2.458 11.417 1.684 1.00 87.88 133 SER A O 1
ATOM 1084 N N . ILE A 1 134 ? -2.647 10.069 3.469 1.00 87.38 134 ILE A N 1
ATOM 1085 C CA . ILE A 1 134 ? -3.929 9.475 3.082 1.00 87.38 134 ILE A CA 1
ATOM 1086 C C . ILE A 1 134 ? -5.057 10.236 3.747 1.00 87.38 134 ILE A C 1
ATOM 1088 O O . ILE A 1 134 ? -4.999 10.534 4.944 1.00 87.38 134 ILE A O 1
ATOM 1092 N N . HIS A 1 135 ? -6.098 10.499 2.972 1.00 87.12 135 HIS A N 1
ATOM 1093 C CA . HIS A 1 135 ? -7.288 11.207 3.396 1.00 87.12 135 HIS A CA 1
ATOM 1094 C C . HIS A 1 135 ? -8.515 10.517 2.805 1.00 87.12 135 HIS A C 1
ATOM 1096 O O . HIS A 1 135 ? -8.547 10.227 1.619 1.00 87.12 135 HIS A O 1
ATOM 1102 N N . PHE A 1 136 ? -9.541 10.292 3.622 1.00 84.38 136 PHE A N 1
ATOM 1103 C CA . PHE A 1 136 ? -10.813 9.760 3.138 1.00 84.38 136 PHE A CA 1
ATOM 1104 C C . PHE A 1 1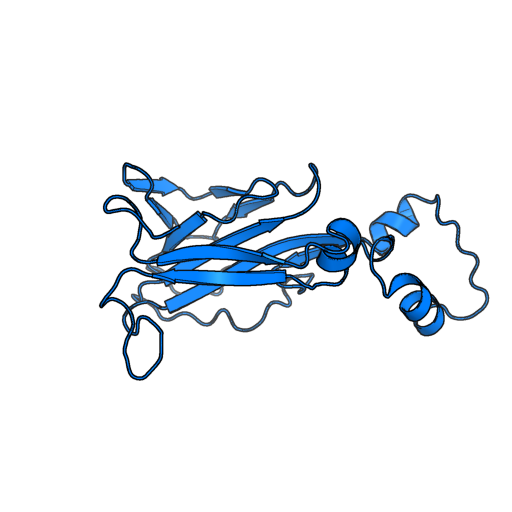36 ? -11.777 10.924 2.927 1.00 84.38 136 PHE A C 1
ATOM 1106 O O . PHE A 1 136 ? -12.171 11.585 3.890 1.00 84.38 136 PHE A O 1
ATOM 1113 N N . SER A 1 137 ? -12.174 11.179 1.679 1.00 83.12 137 SER A N 1
ATOM 1114 C CA . SER A 1 137 ? -13.054 12.308 1.373 1.00 83.12 137 SER A CA 1
ATOM 1115 C C . SER A 1 137 ? -14.382 12.216 2.126 1.00 83.12 137 SER A C 1
ATOM 1117 O O . SER A 1 137 ? -15.063 11.192 2.080 1.00 83.12 137 SER A O 1
ATOM 1119 N N . GLY A 1 138 ? -14.731 13.275 2.864 1.00 81.12 138 GLY A N 1
ATOM 1120 C CA . GLY A 1 138 ? -15.976 13.368 3.639 1.00 81.12 138 GLY A CA 1
ATOM 1121 C C . GLY A 1 138 ? -16.031 12.496 4.900 1.00 81.12 138 GLY A C 1
ATOM 1122 O O . GLY A 1 138 ? -17.076 12.440 5.547 1.00 81.12 138 GLY A O 1
ATOM 1123 N N . HIS A 1 139 ? -14.931 11.834 5.268 1.00 83.44 139 HIS A N 1
ATOM 1124 C CA . HIS A 1 139 ? -14.916 10.825 6.321 1.00 83.44 139 HIS A CA 1
ATOM 1125 C C . HIS A 1 139 ? -13.790 11.059 7.327 1.00 83.44 139 HIS A C 1
ATOM 1127 O O . HIS A 1 139 ? -12.675 11.442 6.987 1.00 83.44 139 HIS A O 1
ATOM 1133 N N . VAL A 1 140 ? -14.085 10.792 8.599 1.00 84.69 140 VAL A N 1
ATOM 1134 C CA . VAL A 1 140 ? -13.097 10.814 9.683 1.00 84.69 140 VAL A CA 1
ATOM 1135 C C . VAL A 1 140 ? -12.928 9.416 10.233 1.00 84.69 140 VAL A C 1
ATOM 1137 O O . VAL A 1 140 ? -13.907 8.708 10.471 1.00 84.69 140 VAL A O 1
ATOM 1140 N N . PHE A 1 141 ? -11.686 9.022 10.464 1.00 86.62 141 PHE A N 1
ATOM 1141 C CA . PHE A 1 141 ? -11.363 7.706 10.980 1.00 86.62 141 PHE A CA 1
ATOM 1142 C C . PHE A 1 141 ? -10.747 7.795 12.367 1.00 86.62 141 PHE A C 1
ATOM 1144 O O . PHE A 1 141 ? -10.298 8.840 12.844 1.00 86.62 141 PHE A O 1
ATOM 1151 N N . THR A 1 142 ? -10.741 6.648 13.026 1.00 86.44 142 THR A N 1
ATOM 1152 C CA . THR A 1 142 ? -10.284 6.517 14.397 1.00 86.44 142 THR A CA 1
ATOM 1153 C C . THR A 1 142 ? -9.106 5.557 14.456 1.00 86.44 142 THR A C 1
ATOM 1155 O O . THR A 1 142 ? -9.169 4.454 13.912 1.00 86.44 142 THR A O 1
ATOM 1158 N N . VAL A 1 143 ? -8.026 5.974 15.114 1.00 84.38 143 VAL A N 1
ATOM 1159 C CA . VAL A 1 143 ? -6.799 5.191 15.301 1.00 84.38 143 VAL A CA 1
ATOM 1160 C C . VAL A 1 143 ? -6.638 4.872 16.777 1.00 84.38 143 VAL A C 1
ATOM 1162 O O . VAL A 1 143 ? -6.776 5.752 17.624 1.00 84.38 143 VAL A O 1
ATOM 1165 N N . ARG A 1 144 ? -6.293 3.623 17.088 1.00 80.31 144 ARG A N 1
ATOM 1166 C CA . ARG A 1 144 ? -6.091 3.156 18.459 1.00 80.31 144 ARG A CA 1
ATOM 1167 C C . ARG A 1 144 ? -4.658 2.661 18.638 1.00 80.31 144 ARG A C 1
ATOM 1169 O O . ARG A 1 144 ? -4.224 1.760 17.922 1.00 80.31 144 ARG A O 1
ATOM 1176 N N . LYS A 1 145 ? -3.921 3.270 19.572 1.00 75.44 145 LYS A N 1
ATOM 1177 C CA . LYS A 1 145 ? -2.568 2.829 19.975 1.00 75.44 145 LYS A CA 1
ATOM 1178 C C . LYS A 1 145 ? -2.498 2.577 21.481 1.00 75.44 145 LYS A C 1
ATOM 1180 O O . LYS A 1 145 ? -2.419 1.435 21.907 1.00 75.44 145 LYS A O 1
ATOM 1185 N N . LYS A 1 146 ? -2.519 3.656 22.266 1.00 75.25 146 LYS A N 1
ATOM 1186 C CA . LYS A 1 146 ? -2.685 3.636 23.733 1.00 75.25 146 LYS A CA 1
ATOM 1187 C C . LYS A 1 146 ? -4.032 4.235 24.111 1.00 75.25 146 LYS A C 1
ATOM 1189 O O . LYS A 1 146 ? -4.761 3.683 24.920 1.00 75.25 146 LYS A O 1
ATOM 1194 N N . GLU A 1 147 ? -4.369 5.328 23.441 1.00 78.50 147 GLU A N 1
ATOM 1195 C CA . GLU A 1 147 ? -5.678 5.960 23.469 1.00 78.50 147 GLU A CA 1
ATOM 1196 C C . GLU A 1 147 ? -6.263 5.979 22.055 1.00 78.50 147 GLU A C 1
ATOM 1198 O O . GLU A 1 147 ? -5.610 5.590 21.073 1.00 78.50 147 GLU A O 1
ATOM 1203 N N . GLU A 1 148 ? -7.520 6.392 21.978 1.00 82.81 148 GLU A N 1
ATOM 1204 C CA . GLU A 1 148 ? -8.281 6.516 20.748 1.00 82.81 148 GLU A CA 1
ATOM 1205 C C . GLU A 1 148 ? -8.175 7.950 20.215 1.00 82.81 148 GLU A C 1
ATOM 1207 O O . GLU A 1 148 ? -8.555 8.904 20.893 1.00 82.81 148 GLU A O 1
ATOM 1212 N N . TYR A 1 149 ? -7.660 8.105 18.995 1.00 83.88 149 TYR A N 1
ATOM 1213 C CA . TYR A 1 149 ? -7.499 9.400 18.338 1.00 83.88 149 TYR A CA 1
ATOM 1214 C C . TYR A 1 149 ? -8.348 9.457 17.073 1.00 83.88 149 TYR A C 1
ATOM 1216 O O . TYR A 1 149 ? -8.299 8.547 16.245 1.00 83.88 149 TYR A O 1
ATOM 1224 N N . LYS A 1 150 ? -9.089 10.552 16.894 1.00 86.25 150 LYS A N 1
ATOM 1225 C CA . LYS A 1 150 ? -9.818 10.834 15.652 1.00 86.25 150 LYS A CA 1
ATOM 1226 C C . LYS A 1 150 ? -8.960 11.686 14.732 1.00 86.25 150 LYS A C 1
ATOM 1228 O O . LYS A 1 150 ? -8.415 12.702 15.158 1.00 86.25 150 LYS A O 1
ATOM 1233 N N . MET A 1 151 ? -8.838 11.263 13.482 1.00 85.88 151 MET A N 1
ATOM 1234 C CA . MET A 1 151 ? -8.025 11.920 12.464 1.00 85.88 151 MET A CA 1
ATOM 1235 C C . MET A 1 151 ? -8.757 11.867 11.117 1.00 85.88 151 MET A C 1
ATOM 1237 O O . MET A 1 151 ? -9.502 10.931 10.840 1.00 85.88 151 MET A O 1
ATOM 1241 N N . ALA A 1 152 ? -8.559 12.889 10.289 1.00 85.56 152 ALA A N 1
ATOM 1242 C CA . ALA A 1 152 ? -9.051 12.920 8.906 1.00 85.56 152 ALA A CA 1
ATOM 1243 C C . ALA A 1 152 ? -7.946 12.584 7.892 1.00 85.56 152 ALA A C 1
ATOM 1245 O O . ALA A 1 152 ? -8.224 12.113 6.795 1.00 85.56 152 ALA A O 1
ATOM 1246 N N . VAL A 1 153 ? -6.687 12.827 8.271 1.00 86.31 153 VAL A N 1
ATOM 1247 C CA . VAL A 1 153 ? -5.504 12.610 7.436 1.00 86.31 153 VAL A CA 1
ATOM 1248 C C . VAL A 1 153 ? -4.476 11.823 8.232 1.00 86.31 153 VAL A C 1
ATOM 1250 O O . VAL A 1 153 ? -4.287 12.076 9.426 1.00 86.31 153 VAL A O 1
ATOM 1253 N N . HIS A 1 154 ? -3.816 10.868 7.583 1.00 85.25 154 HIS A N 1
ATOM 1254 C CA . HIS A 1 154 ? -2.742 10.096 8.190 1.00 85.25 154 HIS A CA 1
ATOM 1255 C C . HIS A 1 154 ? -1.538 9.982 7.259 1.00 85.25 154 HIS A C 1
ATOM 1257 O O . HIS A 1 154 ? -1.674 9.591 6.104 1.00 85.25 154 HIS A O 1
ATOM 1263 N N . ASN A 1 155 ? -0.352 10.288 7.786 1.00 86.94 155 ASN A N 1
ATOM 1264 C CA . ASN A 1 155 ? 0.901 10.162 7.049 1.00 86.94 155 ASN A CA 1
ATOM 1265 C C . ASN A 1 155 ? 1.478 8.764 7.263 1.00 86.94 155 ASN A C 1
ATOM 1267 O O . ASN A 1 155 ? 1.872 8.419 8.381 1.00 86.94 155 ASN A O 1
ATOM 1271 N N . LEU A 1 156 ? 1.552 7.980 6.192 1.00 86.81 156 LEU A N 1
ATOM 1272 C CA . LEU A 1 156 ? 2.280 6.722 6.179 1.00 86.81 156 LEU A CA 1
ATOM 1273 C C . LEU A 1 156 ? 3.746 6.975 5.873 1.00 86.81 156 LEU A C 1
ATOM 1275 O O . LEU A 1 156 ? 4.089 7.576 4.856 1.00 86.81 156 LEU A O 1
ATOM 1279 N N . TYR A 1 157 ? 4.598 6.451 6.741 1.00 86.31 157 TYR A N 1
ATOM 1280 C CA . TYR A 1 157 ? 6.036 6.429 6.531 1.00 86.31 157 TYR A CA 1
ATOM 1281 C C . TYR A 1 157 ? 6.450 5.088 5.909 1.00 86.31 157 TYR A C 1
ATOM 1283 O O . TYR A 1 157 ? 5.816 4.064 6.198 1.00 86.31 157 TYR A O 1
ATOM 1291 N N . PRO A 1 158 ? 7.509 5.059 5.084 1.00 82.31 158 PRO A N 1
ATOM 1292 C CA . PRO A 1 158 ? 7.996 3.818 4.493 1.00 82.31 158 PRO A CA 1
ATOM 1293 C C . PRO A 1 158 ? 8.379 2.807 5.584 1.00 82.31 158 PRO A C 1
ATOM 1295 O O . PRO A 1 158 ? 8.971 3.163 6.604 1.00 82.31 158 PRO A O 1
ATOM 1298 N N . GLY A 1 159 ? 7.998 1.541 5.392 1.00 73.38 159 GLY A N 1
ATOM 1299 C CA . GLY A 1 159 ? 8.264 0.457 6.345 1.00 73.38 159 GLY A CA 1
ATOM 1300 C C . GLY A 1 159 ? 7.290 0.404 7.526 1.00 73.38 159 GLY A C 1
ATOM 1301 O O . GLY A 1 159 ? 7.450 -0.425 8.424 1.00 73.38 159 GLY A O 1
ATOM 1302 N N . THR A 1 160 ? 6.259 1.255 7.543 1.00 67.69 160 THR A N 1
ATOM 1303 C CA . THR A 1 160 ? 5.194 1.164 8.546 1.00 67.69 160 THR A CA 1
ATOM 1304 C C . THR A 1 160 ? 4.066 0.252 8.062 1.00 67.69 160 THR A C 1
ATOM 1306 O O . THR A 1 160 ? 3.417 0.498 7.049 1.00 67.69 160 THR A O 1
ATOM 1309 N N . SER A 1 161 ? 3.822 -0.823 8.814 1.00 56.56 161 SER A N 1
ATOM 1310 C CA . SER A 1 161 ? 2.791 -1.836 8.528 1.00 56.56 161 SER A CA 1
ATOM 1311 C C . SER A 1 161 ? 1.653 -1.857 9.561 1.00 56.56 161 SER A C 1
ATOM 1313 O O . SER A 1 161 ? 0.757 -2.689 9.490 1.00 56.56 161 SER A O 1
ATOM 1315 N N . HIS A 1 162 ? 1.672 -0.948 10.543 1.00 57.41 162 HIS A N 1
ATOM 1316 C CA . HIS A 1 162 ? 0.889 -1.078 11.780 1.00 57.41 162 HIS A CA 1
ATOM 1317 C C . HIS A 1 162 ? -0.414 -0.266 11.837 1.00 57.41 162 HIS A C 1
ATOM 1319 O O . HIS A 1 162 ? -1.028 -0.204 12.907 1.00 57.41 162 HIS A O 1
ATOM 1325 N N . PHE A 1 163 ? -0.835 0.402 10.761 1.00 59.22 163 PHE A N 1
ATOM 1326 C CA . PHE A 1 163 ? -1.957 1.335 10.855 1.00 59.22 163 PHE A CA 1
ATOM 1327 C C . PHE A 1 163 ? -3.285 0.666 10.526 1.00 59.22 163 PHE A C 1
ATOM 1329 O O . PHE A 1 163 ? -3.580 0.315 9.386 1.00 59.22 163 PHE A O 1
ATOM 1336 N N . VAL A 1 164 ? -4.083 0.508 11.579 1.00 61.06 164 VAL A N 1
ATOM 1337 C CA . VAL A 1 164 ? -5.469 0.070 11.508 1.00 61.06 164 VAL A CA 1
ATOM 1338 C C . VAL A 1 164 ? -6.341 1.295 11.722 1.00 61.06 164 VAL A C 1
ATOM 1340 O O . VAL A 1 164 ? -6.276 1.920 12.785 1.00 61.06 164 VAL A O 1
ATOM 1343 N N . LEU A 1 165 ? -7.134 1.646 10.716 1.00 66.75 165 LEU A N 1
ATOM 1344 C CA . LEU A 1 165 ? -8.117 2.715 10.824 1.00 66.75 165 LEU A CA 1
ATOM 1345 C C . LEU A 1 165 ? -9.500 2.108 10.976 1.00 66.75 165 LEU A C 1
ATOM 1347 O O . LEU A 1 165 ? -9.892 1.220 10.218 1.00 66.75 165 LEU A O 1
ATOM 1351 N N . PHE A 1 166 ? -10.245 2.615 11.946 1.00 67.56 166 PHE A N 1
ATOM 1352 C CA . PHE A 1 166 ? -11.658 2.327 12.076 1.00 67.56 166 PHE A CA 1
ATOM 1353 C C . PHE A 1 166 ? -12.462 3.452 11.434 1.00 67.56 166 PHE A C 1
ATOM 1355 O O . PHE A 1 166 ? -12.338 4.614 11.834 1.00 67.56 166 PHE A O 1
ATOM 1362 N N . LEU A 1 167 ? -13.286 3.092 10.455 1.00 69.31 167 LEU A N 1
ATOM 1363 C CA . LEU A 1 167 ? -14.213 3.998 9.800 1.00 69.31 167 LEU A CA 1
ATOM 1364 C C . LEU A 1 167 ? -15.634 3.451 9.938 1.00 69.31 167 LEU A C 1
ATOM 1366 O O . LEU A 1 167 ? -15.887 2.274 9.684 1.00 69.31 167 LEU A O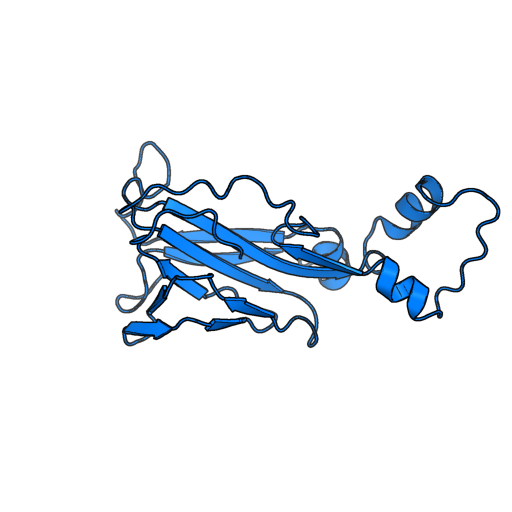 1
ATOM 1370 N N . GLN A 1 168 ? -16.562 4.320 10.325 1.00 67.69 168 GLN A N 1
ATOM 1371 C CA . GLN A 1 168 ? -17.990 4.050 10.227 1.00 67.69 168 GLN A CA 1
ATOM 1372 C C . GLN A 1 168 ? -18.570 5.009 9.187 1.00 67.69 168 GLN A C 1
ATOM 1374 O O . GLN A 1 168 ? -18.482 6.225 9.356 1.00 67.69 168 GLN A O 1
ATOM 1379 N N . LEU A 1 169 ? -19.115 4.457 8.102 1.00 63.59 169 LEU A N 1
ATOM 1380 C CA . LEU A 1 169 ? -19.750 5.235 7.038 1.00 63.59 169 LEU A CA 1
ATOM 1381 C C . LEU A 1 169 ? -21.077 5.800 7.537 1.00 63.59 169 LEU A C 1
ATOM 1383 O O . LEU A 1 169 ? -22.033 5.052 7.733 1.00 63.59 169 LEU A O 1
ATOM 1387 N N . THR A 1 170 ? -21.129 7.118 7.712 1.00 60.69 170 THR A N 1
ATOM 1388 C CA . THR A 1 170 ? -22.361 7.856 8.022 1.00 60.69 170 THR A CA 1
ATOM 1389 C C . THR A 1 170 ? -22.991 8.496 6.784 1.00 60.69 170 THR A C 1
ATOM 1391 O O . THR A 1 170 ? -24.180 8.803 6.808 1.00 60.69 170 THR A O 1
ATOM 1394 N N . VAL A 1 171 ? -22.232 8.673 5.694 1.00 60.38 171 VAL A N 1
ATOM 1395 C CA . VAL A 1 171 ? -22.697 9.308 4.452 1.00 60.38 171 VAL A CA 1
ATOM 1396 C C . VAL A 1 171 ? -22.534 8.347 3.275 1.00 60.38 171 VAL A C 1
ATOM 1398 O O . VAL A 1 171 ? -21.472 7.759 3.080 1.00 60.38 171 VAL A O 1
ATOM 1401 N N . LEU A 1 172 ? -23.593 8.199 2.477 1.00 54.81 172 LEU A N 1
ATOM 1402 C CA . LEU A 1 172 ? -23.564 7.482 1.203 1.00 54.81 172 LEU A CA 1
ATOM 1403 C C . LEU A 1 172 ? -23.138 8.435 0.081 1.00 54.81 172 LEU A C 1
ATOM 1405 O O . LEU A 1 172 ? -23.894 9.336 -0.278 1.00 54.81 172 LEU A O 1
ATOM 1409 N N . ALA A 1 173 ? -21.947 8.228 -0.476 1.00 55.75 173 ALA A N 1
ATOM 1410 C CA . ALA A 1 173 ? -21.481 8.865 -1.707 1.00 55.75 173 ALA A CA 1
ATOM 1411 C C . ALA A 1 173 ? -20.379 8.012 -2.360 1.00 55.75 173 ALA A C 1
ATOM 1413 O O . ALA A 1 173 ? -19.714 7.228 -1.676 1.00 55.75 173 ALA A O 1
ATOM 1414 N N . GLU A 1 174 ? -20.174 8.172 -3.672 1.00 61.03 174 GLU A N 1
ATOM 1415 C CA . GLU A 1 174 ? -18.931 7.754 -4.331 1.00 61.03 174 GLU A CA 1
ATOM 1416 C C . GLU A 1 174 ? -17.802 8.638 -3.788 1.00 61.03 174 GLU A C 1
ATOM 1418 O O . GLU A 1 174 ? -17.669 9.806 -4.152 1.00 61.03 174 GLU A O 1
ATOM 1423 N N . ASN A 1 175 ? -17.041 8.106 -2.833 1.00 58.22 175 ASN A N 1
ATOM 1424 C CA . ASN A 1 175 ? -15.975 8.847 -2.173 1.00 58.22 175 ASN A CA 1
ATOM 1425 C C . ASN A 1 175 ? -14.645 8.565 -2.870 1.00 58.22 175 ASN A C 1
ATOM 1427 O O . ASN A 1 175 ? -14.254 7.408 -3.014 1.00 58.22 175 ASN A O 1
ATOM 1431 N N . LEU A 1 176 ? -13.946 9.630 -3.258 1.00 55.47 176 LEU A N 1
ATOM 1432 C CA . LEU A 1 176 ? -12.559 9.567 -3.719 1.00 55.47 176 LEU A CA 1
ATOM 1433 C C . LEU A 1 176 ? -11.630 9.274 -2.525 1.00 55.47 176 LEU A C 1
ATOM 1435 O O . LEU A 1 176 ? -11.805 9.856 -1.443 1.00 55.47 176 LEU A O 1
ATOM 1439 N N . LEU A 1 177 ? -10.683 8.356 -2.737 1.00 54.50 177 LEU A N 1
ATOM 1440 C CA . LEU A 1 177 ? -9.586 7.999 -1.826 1.00 54.50 177 LEU A CA 1
ATOM 1441 C C . LEU A 1 177 ? -8.296 8.727 -2.193 1.00 54.50 177 LEU A C 1
ATOM 1443 O O . LEU A 1 177 ? -8.121 9.020 -3.393 1.00 54.50 177 LEU A O 1
#

Organism: Delphinapterus leucas (NCBI:txid9749)